Protein AF-A0A497VCY5-F1 (afdb_monome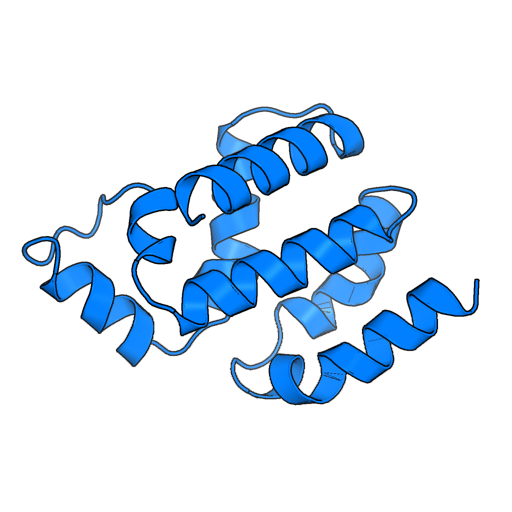r)

pLDDT: mean 85.66, std 10.23, range [55.03, 95.81]

Radius of gyration: 13.81 Å; Cα contacts (8 Å, |Δi|>4): 98; chains: 1; bounding box: 40×27×31 Å

Structure (mmCIF, N/CA/C/O backbone):
data_AF-A0A497VCY5-F1
#
_entry.id   AF-A0A497VCY5-F1
#
loop_
_atom_site.group_PDB
_atom_site.id
_atom_site.type_symbol
_atom_site.label_atom_id
_atom_site.label_alt_id
_atom_site.label_comp_id
_atom_site.label_asym_id
_atom_site.label_entity_id
_atom_site.label_seq_id
_atom_site.pdbx_PDB_ins_code
_atom_site.Cartn_x
_atom_site.Cartn_y
_atom_site.Cartn_z
_atom_site.occupancy
_atom_site.B_iso_or_equiv
_atom_site.auth_seq_id
_atom_site.auth_comp_id
_atom_site.auth_asym_id
_atom_site.auth_atom_id
_atom_site.pdbx_PDB_model_num
ATOM 1 N N . MET A 1 1 ? -3.513 10.911 -12.105 1.00 74.75 1 MET A N 1
ATOM 2 C CA . MET A 1 1 ? -4.019 9.685 -11.446 1.00 74.75 1 MET A CA 1
ATOM 3 C C . MET A 1 1 ? -3.003 9.048 -10.497 1.00 74.75 1 MET A C 1
ATOM 5 O O . MET A 1 1 ? -3.257 9.049 -9.306 1.00 74.75 1 MET A O 1
ATOM 9 N N . ARG A 1 2 ? -1.852 8.528 -10.964 1.00 85.50 2 ARG A N 1
ATOM 10 C CA . ARG A 1 2 ? -0.846 7.847 -10.105 1.00 85.50 2 ARG A CA 1
ATOM 11 C C . ARG A 1 2 ? -0.342 8.712 -8.942 1.00 85.50 2 ARG A C 1
ATOM 13 O O . ARG A 1 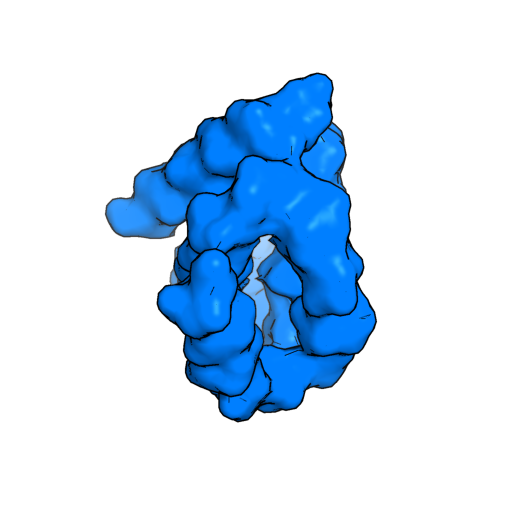2 ? -0.441 8.314 -7.786 1.00 85.50 2 ARG A O 1
ATOM 20 N N . ASN A 1 3 ? 0.108 9.927 -9.255 1.00 89.88 3 ASN A N 1
ATOM 21 C CA . ASN A 1 3 ? 0.554 10.892 -8.246 1.00 89.88 3 ASN A CA 1
ATOM 22 C C . ASN A 1 3 ? -0.578 11.322 -7.305 1.00 89.88 3 ASN A C 1
ATOM 24 O O . ASN A 1 3 ? -0.321 11.613 -6.143 1.00 89.88 3 ASN A O 1
ATOM 28 N N . ASP A 1 4 ? -1.821 11.336 -7.789 1.00 90.19 4 ASP A N 1
ATOM 29 C CA . ASP A 1 4 ? -2.980 11.716 -6.979 1.00 90.19 4 ASP A CA 1
ATOM 30 C C . ASP A 1 4 ? -3.322 10.612 -5.976 1.00 90.19 4 ASP A C 1
ATOM 32 O O . ASP A 1 4 ? -3.538 10.909 -4.809 1.00 90.19 4 ASP A O 1
ATOM 36 N N . VAL A 1 5 ? -3.286 9.339 -6.397 1.00 91.12 5 VAL A N 1
ATOM 37 C CA . VAL A 1 5 ? -3.456 8.184 -5.496 1.00 91.12 5 VAL A CA 1
ATOM 38 C C . VAL A 1 5 ? -2.357 8.164 -4.437 1.00 91.12 5 VAL A C 1
ATOM 40 O O . VAL A 1 5 ? -2.654 7.962 -3.264 1.00 91.12 5 VAL A O 1
ATOM 43 N N . TYR A 1 6 ? -1.103 8.411 -4.826 1.00 93.75 6 TYR A N 1
ATOM 44 C CA . TYR A 1 6 ? 0.013 8.499 -3.882 1.00 93.75 6 TYR A CA 1
ATOM 45 C C . TYR A 1 6 ? -0.209 9.599 -2.836 1.00 93.75 6 TYR A C 1
ATOM 47 O O . TYR A 1 6 ? -0.154 9.317 -1.641 1.00 93.75 6 TYR A O 1
ATOM 55 N N . LYS A 1 7 ? -0.533 10.823 -3.275 1.00 93.75 7 LYS A N 1
ATOM 56 C CA . LYS A 1 7 ? -0.787 11.961 -2.379 1.00 93.75 7 LYS A CA 1
ATOM 57 C C . LYS A 1 7 ? -1.976 11.723 -1.455 1.00 93.75 7 LYS A C 1
ATOM 59 O O . LYS A 1 7 ? -1.860 11.948 -0.259 1.00 93.75 7 LYS A O 1
ATOM 64 N N . GLN A 1 8 ? -3.090 11.212 -1.979 1.00 93.94 8 GLN A N 1
ATOM 65 C CA . GLN A 1 8 ? -4.267 10.900 -1.163 1.00 93.94 8 GLN A CA 1
ATOM 66 C C . GLN A 1 8 ? -3.958 9.831 -0.114 1.00 93.94 8 GLN A C 1
ATOM 68 O O . GLN A 1 8 ? -4.372 9.954 1.035 1.00 93.94 8 GLN A O 1
ATOM 73 N N . LEU A 1 9 ? -3.203 8.796 -0.489 1.00 93.69 9 LEU A N 1
ATOM 74 C CA . LEU A 1 9 ? -2.784 7.753 0.441 1.00 93.69 9 LEU A CA 1
ATOM 75 C C . LEU A 1 9 ? -1.866 8.307 1.532 1.00 93.69 9 LEU A C 1
ATOM 77 O O . LEU A 1 9 ? -2.033 7.963 2.702 1.00 93.69 9 LEU A O 1
ATOM 81 N N . GLU A 1 10 ? -0.933 9.178 1.158 1.00 94.31 10 GLU A N 1
ATOM 82 C CA . GLU A 1 10 ? -0.026 9.857 2.077 1.00 94.31 10 GLU A CA 1
ATOM 83 C C . GLU A 1 10 ? -0.776 10.757 3.062 1.00 94.31 10 GLU A C 1
ATOM 85 O O . GLU A 1 10 ? -0.617 10.613 4.275 1.00 94.31 10 GLU A O 1
ATOM 90 N N . GLU A 1 11 ? -1.634 11.643 2.559 1.00 93.12 11 GLU A N 1
ATOM 91 C CA . GLU A 1 11 ? -2.445 12.555 3.366 1.00 93.12 11 GLU A CA 1
ATOM 92 C C . GLU A 1 11 ? -3.363 11.785 4.317 1.00 93.12 11 GLU A C 1
ATOM 94 O O . GLU A 1 11 ? -3.396 12.057 5.517 1.00 93.12 11 GLU A O 1
ATOM 99 N N . LEU A 1 12 ? -4.064 10.766 3.817 1.00 91.44 12 LEU A N 1
ATOM 100 C CA . LEU A 1 12 ? -4.980 9.968 4.623 1.00 91.44 12 LEU A CA 1
ATOM 101 C C . LEU A 1 12 ? -4.252 9.171 5.712 1.00 91.44 12 LEU A C 1
ATOM 103 O O . LEU A 1 12 ? -4.730 9.093 6.849 1.00 91.44 12 LEU A O 1
ATOM 107 N N . PHE A 1 13 ? -3.089 8.598 5.392 1.00 91.06 13 PHE A N 1
ATOM 108 C CA . PHE A 1 13 ? -2.242 7.927 6.373 1.00 91.06 13 PHE A CA 1
ATOM 109 C C . PHE A 1 13 ? -1.763 8.907 7.442 1.00 91.06 13 PHE A C 1
ATOM 111 O O . PHE A 1 13 ? -1.923 8.638 8.634 1.00 91.06 13 PHE A O 1
ATOM 118 N N . LYS A 1 14 ? -1.229 10.064 7.037 1.00 89.94 14 LYS A N 1
ATOM 119 C CA . LYS A 1 14 ? -0.761 11.099 7.965 1.00 89.94 14 LYS A CA 1
ATOM 120 C C . LYS A 1 14 ? -1.888 11.566 8.884 1.00 89.94 14 LYS A C 1
ATOM 122 O O . LYS A 1 14 ? -1.678 11.609 10.0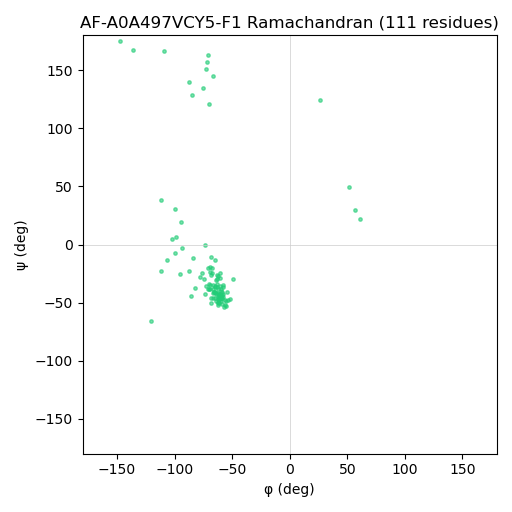92 1.00 89.94 14 LYS A O 1
ATOM 127 N N . ASN A 1 15 ? -3.092 11.769 8.351 1.00 89.12 15 ASN A N 1
ATOM 128 C CA . ASN A 1 15 ? -4.272 12.167 9.123 1.00 89.12 15 ASN A CA 1
ATOM 129 C C . ASN A 1 15 ? -4.723 11.107 10.142 1.00 89.12 15 ASN A C 1
ATOM 131 O O . ASN A 1 15 ? -5.170 11.451 11.234 1.00 89.12 15 ASN A O 1
ATOM 135 N N . LYS A 1 16 ? -4.624 9.810 9.817 1.00 87.19 16 LYS A N 1
ATOM 136 C CA . LYS A 1 16 ? -5.066 8.723 10.718 1.00 87.19 16 LYS A CA 1
ATOM 137 C C . LYS A 1 16 ? -3.999 8.261 11.703 1.00 87.19 16 LYS A C 1
ATOM 139 O O . LYS A 1 16 ? -4.336 7.643 12.714 1.00 87.19 16 LYS A O 1
ATOM 144 N N . VAL A 1 17 ? -2.724 8.488 11.396 1.00 82.31 17 VAL A N 1
ATOM 145 C CA . VAL A 1 17 ? -1.599 7.941 12.162 1.00 82.31 17 VAL A CA 1
ATOM 146 C C . VAL A 1 17 ? -0.825 9.033 12.909 1.00 82.31 17 VAL A C 1
ATOM 148 O O . VAL A 1 17 ? -0.213 8.707 13.924 1.00 82.31 17 VAL A O 1
ATOM 151 N N . ASN A 1 18 ? -0.887 10.303 12.480 1.00 73.62 18 ASN A N 1
ATOM 152 C CA . ASN A 1 18 ? -0.093 11.433 12.995 1.00 73.62 18 ASN A CA 1
ATOM 153 C C . ASN A 1 18 ? 1.416 11.126 13.021 1.00 73.62 18 ASN A C 1
ATOM 155 O O . ASN A 1 18 ? 2.073 11.259 14.055 1.00 73.62 18 ASN A O 1
ATOM 159 N N . LYS A 1 19 ? 1.967 10.627 11.906 1.00 73.00 19 LYS A N 1
ATOM 160 C CA . LYS A 1 19 ? 3.339 10.091 11.843 1.00 73.00 19 LYS A CA 1
ATOM 161 C C . LYS A 1 19 ? 4.134 10.543 10.615 1.00 73.00 19 LYS A C 1
ATOM 163 O O . LYS A 1 19 ? 3.581 11.117 9.685 1.00 73.00 19 LYS A O 1
ATOM 168 N N . SER A 1 20 ? 5.443 10.286 10.673 1.00 79.06 20 SER A N 1
ATOM 169 C CA . SER A 1 20 ? 6.471 10.709 9.715 1.00 79.06 20 SER A CA 1
ATOM 170 C C . SER A 1 20 ? 6.416 9.996 8.357 1.00 79.06 20 SER A C 1
ATOM 172 O O . SER A 1 20 ? 5.853 8.907 8.225 1.00 79.06 20 SER A O 1
ATOM 174 N N . ASP A 1 21 ? 7.096 10.587 7.370 1.00 80.75 21 ASP A N 1
ATOM 175 C CA . ASP A 1 21 ? 7.249 10.066 6.002 1.00 80.75 21 ASP A CA 1
ATOM 176 C C . ASP A 1 21 ? 7.895 8.674 5.960 1.00 80.75 21 ASP A C 1
ATOM 178 O O . ASP A 1 21 ? 7.509 7.821 5.163 1.00 80.75 21 ASP A O 1
ATOM 182 N N . GLU A 1 22 ? 8.832 8.388 6.865 1.00 86.06 22 GLU A N 1
ATOM 183 C CA . GLU A 1 22 ? 9.459 7.065 6.975 1.00 86.06 22 GLU A CA 1
ATOM 184 C C . GLU A 1 22 ? 8.423 5.968 7.268 1.00 86.06 22 GLU A C 1
ATOM 186 O O . GLU A 1 22 ? 8.455 4.875 6.696 1.00 86.06 22 GLU A O 1
ATOM 191 N N . LEU A 1 23 ? 7.449 6.273 8.127 1.00 87.50 23 LEU A N 1
ATOM 192 C CA . LEU A 1 23 ? 6.390 5.333 8.474 1.00 87.50 23 LEU A CA 1
ATOM 193 C C . LEU A 1 23 ? 5.366 5.181 7.359 1.00 87.50 23 LEU A C 1
ATOM 195 O O . LEU A 1 23 ? 4.820 4.088 7.200 1.00 87.50 23 LEU A O 1
ATOM 199 N N . PHE A 1 24 ? 5.157 6.230 6.567 1.00 92.00 24 PHE A N 1
ATOM 200 C CA . PHE A 1 24 ? 4.378 6.136 5.344 1.00 92.00 24 PHE A CA 1
ATOM 201 C C . PHE A 1 24 ? 5.059 5.231 4.305 1.00 92.00 24 PHE A C 1
ATOM 203 O O . PHE A 1 24 ? 4.427 4.315 3.780 1.00 92.00 24 PHE A O 1
ATOM 210 N N . ASN A 1 25 ? 6.365 5.389 4.079 1.00 91.75 25 ASN A N 1
ATOM 211 C CA . ASN A 1 25 ? 7.117 4.520 3.170 1.00 91.75 25 ASN A CA 1
ATOM 212 C C . ASN A 1 25 ? 7.073 3.057 3.623 1.00 91.75 25 ASN A C 1
ATOM 214 O O . ASN A 1 25 ? 6.795 2.167 2.821 1.00 91.75 25 ASN A O 1
ATOM 218 N N . LYS A 1 26 ? 7.263 2.803 4.923 1.00 90.75 26 LYS A N 1
ATOM 219 C CA . LYS A 1 26 ? 7.144 1.456 5.499 1.00 90.75 26 LYS A CA 1
ATOM 220 C C . LYS A 1 26 ? 5.733 0.884 5.351 1.00 90.75 26 LYS A C 1
ATOM 222 O O . LYS A 1 26 ? 5.572 -0.310 5.108 1.00 90.75 26 LYS A O 1
ATOM 227 N N . PHE A 1 27 ? 4.707 1.717 5.497 1.00 91.81 27 PHE A N 1
ATOM 228 C CA . PHE A 1 27 ? 3.324 1.329 5.247 1.00 91.81 27 PHE A CA 1
ATOM 229 C C . PHE A 1 27 ? 3.121 0.909 3.783 1.00 91.81 27 PHE A C 1
ATOM 231 O O . PHE A 1 27 ? 2.625 -0.190 3.536 1.00 91.81 27 PHE A O 1
ATOM 238 N N . CYS A 1 28 ? 3.569 1.720 2.824 1.00 93.38 28 CYS A N 1
ATOM 239 C CA . CYS A 1 28 ? 3.482 1.397 1.402 1.00 93.38 28 CYS A CA 1
ATOM 240 C C . CYS A 1 28 ? 4.231 0.104 1.063 1.00 93.38 28 CYS A C 1
ATOM 242 O O . CYS A 1 28 ? 3.671 -0.762 0.393 1.00 93.38 28 CYS A O 1
ATOM 244 N N . TYR A 1 29 ? 5.447 -0.083 1.581 1.00 91.62 29 TYR A N 1
ATOM 245 C CA . TYR A 1 29 ? 6.187 -1.329 1.385 1.00 91.62 29 TYR A CA 1
ATOM 246 C C . TYR A 1 29 ? 5.400 -2.544 1.885 1.00 91.62 29 TYR A C 1
ATOM 248 O O . TYR A 1 29 ? 5.116 -3.453 1.111 1.00 91.62 29 TYR A O 1
ATOM 256 N N . ASN A 1 30 ? 4.958 -2.515 3.140 1.00 89.62 30 ASN A N 1
ATOM 257 C CA . ASN A 1 30 ? 4.335 -3.669 3.785 1.00 89.62 30 ASN A CA 1
ATOM 258 C C . ASN A 1 30 ? 2.956 -4.040 3.220 1.00 89.62 30 ASN A C 1
ATOM 260 O O . ASN A 1 30 ? 2.575 -5.206 3.245 1.00 89.62 30 ASN A O 1
ATOM 264 N N . TYR A 1 31 ? 2.157 -3.052 2.806 1.00 89.38 31 TYR A N 1
ATOM 265 C CA . TYR A 1 31 ? 0.754 -3.273 2.429 1.00 89.38 31 TYR A CA 1
ATOM 266 C C . TYR A 1 31 ? 0.500 -3.213 0.925 1.00 89.38 31 TYR A C 1
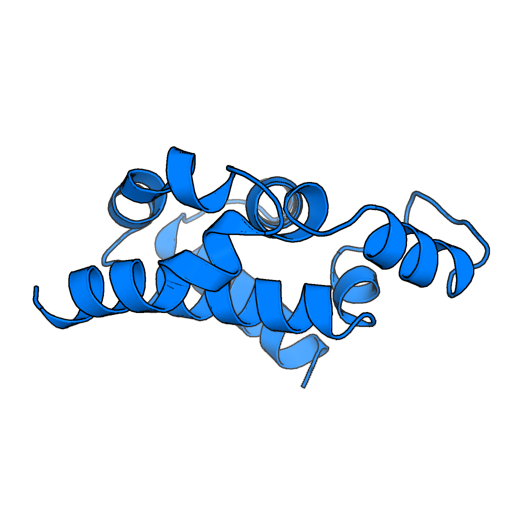ATOM 268 O O . TYR A 1 31 ? -0.583 -3.610 0.481 1.00 89.38 31 TYR A O 1
ATOM 276 N N . ILE A 1 32 ? 1.462 -2.705 0.154 1.00 91.81 32 ILE A N 1
ATOM 277 C CA . ILE A 1 32 ? 1.357 -2.560 -1.296 1.00 91.81 32 ILE A CA 1
ATOM 278 C C . ILE A 1 32 ? 2.478 -3.363 -1.951 1.00 91.81 32 ILE A C 1
ATOM 280 O O . ILE A 1 32 ? 2.180 -4.370 -2.589 1.00 91.81 32 ILE A O 1
ATOM 284 N N . ILE A 1 33 ? 3.743 -2.986 -1.749 1.00 91.94 33 ILE A N 1
ATOM 285 C CA . ILE A 1 33 ? 4.868 -3.539 -2.525 1.00 91.94 33 ILE A CA 1
ATOM 286 C C . ILE A 1 33 ? 5.125 -5.019 -2.217 1.00 91.94 33 ILE A C 1
ATOM 288 O O . ILE A 1 33 ? 5.138 -5.832 -3.131 1.00 91.94 33 ILE A O 1
ATOM 292 N N . GLU A 1 34 ? 5.239 -5.418 -0.950 1.00 88.50 34 GLU A N 1
ATOM 293 C CA . GLU A 1 34 ? 5.484 -6.827 -0.584 1.00 88.50 34 GLU A CA 1
ATOM 294 C C . GLU A 1 34 ? 4.289 -7.749 -0.887 1.00 88.50 34 GLU A C 1
ATOM 296 O O . GLU A 1 34 ? 4.394 -8.975 -0.844 1.00 88.50 34 GLU A O 1
ATOM 301 N N . THR A 1 35 ? 3.136 -7.164 -1.212 1.00 86.69 35 THR A N 1
ATOM 302 C CA . THR A 1 35 ? 1.871 -7.883 -1.400 1.00 86.69 35 THR A CA 1
ATOM 303 C C . THR A 1 35 ? 1.488 -8.084 -2.867 1.00 86.69 35 THR A C 1
ATOM 305 O O . THR A 1 35 ? 0.406 -8.599 -3.137 1.00 86.69 35 THR A O 1
ATOM 308 N N . VAL A 1 36 ? 2.347 -7.686 -3.812 1.00 88.12 36 VAL A N 1
ATOM 309 C CA . VAL A 1 36 ? 2.175 -7.913 -5.261 1.00 88.12 36 VAL A CA 1
ATOM 310 C C . VAL A 1 36 ? 3.174 -8.941 -5.798 1.00 88.12 36 VAL A C 1
ATOM 312 O O . VAL A 1 36 ? 4.136 -9.296 -5.119 1.00 88.12 36 VAL A O 1
ATOM 315 N N . ASN A 1 37 ? 2.959 -9.451 -7.014 1.00 89.81 37 ASN A N 1
ATOM 316 C CA . ASN A 1 37 ? 3.845 -10.450 -7.619 1.00 89.81 37 ASN A CA 1
ATOM 317 C C . ASN A 1 37 ? 5.229 -9.890 -7.927 1.00 89.81 37 ASN A C 1
ATOM 319 O O . ASN A 1 37 ? 5.379 -8.734 -8.313 1.00 89.81 37 ASN A O 1
ATOM 323 N N . ASP A 1 38 ? 6.253 -10.737 -7.772 1.00 91.50 38 ASP A N 1
ATOM 324 C CA . ASP A 1 38 ? 7.638 -10.315 -8.014 1.00 91.50 38 ASP A CA 1
ATOM 325 C C . ASP A 1 38 ? 7.826 -9.921 -9.479 1.00 91.50 38 ASP A C 1
ATOM 327 O O . ASP A 1 38 ? 8.605 -9.027 -9.778 1.00 91.50 38 ASP A O 1
ATOM 331 N N . SER A 1 39 ? 7.057 -10.520 -10.393 1.00 93.19 39 SER A N 1
ATOM 332 C CA . SER A 1 39 ? 7.017 -10.119 -11.799 1.00 93.19 39 SER A CA 1
ATOM 333 C C . SER A 1 39 ? 6.574 -8.666 -11.991 1.00 93.19 39 SER A C 1
ATOM 335 O O . SER A 1 39 ? 7.152 -7.976 -12.827 1.00 93.19 39 SER A O 1
ATOM 337 N N . ASP A 1 40 ? 5.612 -8.184 -11.201 1.00 93.50 40 ASP A N 1
ATOM 338 C CA . ASP A 1 40 ? 5.132 -6.800 -11.266 1.00 93.50 40 ASP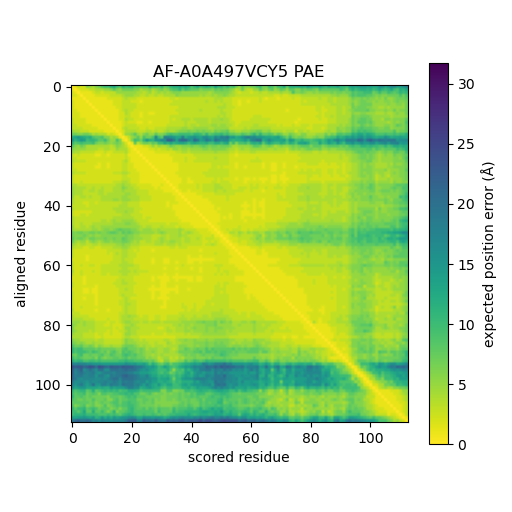 A CA 1
ATOM 339 C C . ASP A 1 40 ? 6.195 -5.829 -10.722 1.00 93.50 40 ASP A C 1
ATOM 341 O O . ASP A 1 40 ? 6.422 -4.761 -11.288 1.00 93.50 40 ASP A O 1
ATOM 345 N N . ILE A 1 41 ? 6.908 -6.225 -9.660 1.00 93.69 41 ILE A N 1
ATOM 346 C CA . ILE A 1 41 ? 8.049 -5.472 -9.115 1.00 93.69 41 ILE A CA 1
ATOM 347 C C . ILE A 1 41 ? 9.189 -5.414 -10.140 1.00 93.69 41 ILE A C 1
ATOM 349 O O . ILE A 1 41 ? 9.711 -4.340 -10.431 1.00 93.69 41 ILE A O 1
ATOM 353 N N . LEU A 1 42 ? 9.559 -6.558 -10.722 1.00 94.69 42 LEU A N 1
ATOM 354 C CA . LEU A 1 42 ? 10.622 -6.659 -11.722 1.00 94.69 42 LEU A CA 1
ATOM 355 C C . LEU A 1 42 ? 10.314 -5.829 -12.970 1.00 94.69 42 LEU A C 1
ATOM 357 O O . LEU A 1 42 ? 11.231 -5.251 -13.550 1.00 94.69 42 LEU A O 1
ATOM 361 N N . GLU A 1 43 ? 9.049 -5.736 -13.380 1.00 95.81 43 GLU A N 1
ATOM 362 C CA . GLU A 1 43 ? 8.636 -4.862 -14.478 1.00 95.81 43 GLU A CA 1
ATOM 363 C C . GLU A 1 43 ? 8.965 -3.394 -14.176 1.00 95.81 43 GLU A C 1
ATOM 365 O O . GLU A 1 43 ? 9.605 -2.731 -14.993 1.00 95.81 43 GLU A O 1
ATOM 370 N N . VAL A 1 44 ? 8.610 -2.907 -12.981 1.00 95.50 44 VAL A N 1
ATOM 371 C CA . VAL A 1 44 ? 8.936 -1.538 -12.552 1.00 95.50 44 VAL A CA 1
ATOM 372 C C . VAL A 1 44 ? 10.446 -1.327 -12.507 1.00 95.50 44 VAL A C 1
ATOM 374 O O . VAL A 1 44 ? 10.940 -0.325 -13.023 1.00 95.50 44 VAL A O 1
ATOM 377 N N . LEU A 1 45 ? 11.199 -2.257 -11.913 1.00 95.31 45 LEU A N 1
ATOM 378 C CA . LEU A 1 45 ? 12.654 -2.132 -11.822 1.00 95.31 45 LEU A CA 1
ATOM 379 C C . LEU A 1 45 ? 13.287 -2.083 -13.217 1.00 95.31 45 LEU A C 1
ATOM 381 O O . LEU A 1 45 ? 14.137 -1.237 -13.479 1.00 95.31 45 LEU A O 1
ATOM 385 N N . ASN A 1 46 ? 12.834 -2.922 -14.151 1.00 94.88 46 ASN A N 1
ATOM 386 C CA . ASN A 1 46 ? 13.319 -2.909 -15.531 1.00 94.88 46 ASN A CA 1
ATOM 387 C C . ASN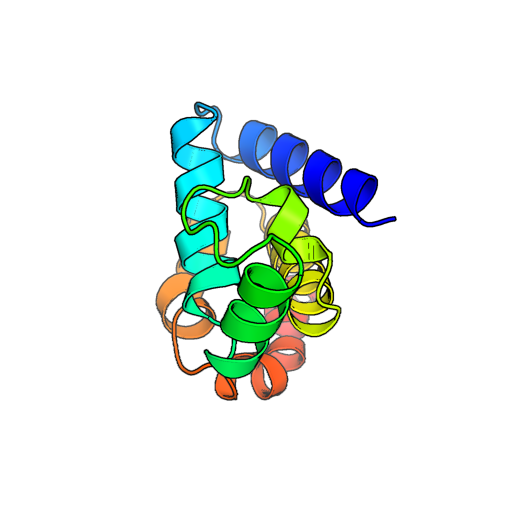 A 1 46 ? 13.014 -1.585 -16.250 1.00 94.88 46 ASN A C 1
ATOM 389 O O . ASN A 1 46 ? 13.861 -1.103 -17.000 1.00 94.88 46 ASN A O 1
ATOM 393 N N . GLN A 1 47 ? 11.858 -0.967 -15.989 1.00 94.06 47 GLN A N 1
ATOM 394 C CA . GLN A 1 47 ? 11.522 0.370 -16.502 1.00 94.06 47 GLN A CA 1
ATOM 395 C C . GLN A 1 47 ? 12.396 1.485 -15.899 1.00 94.06 47 GLN A C 1
ATOM 397 O O . GLN A 1 47 ? 12.511 2.556 -16.490 1.00 94.06 47 GLN A O 1
ATOM 402 N N . ASN A 1 48 ? 13.027 1.235 -14.750 1.00 93.62 48 ASN A N 1
ATOM 403 C CA . ASN A 1 48 ? 13.889 2.176 -14.035 1.00 93.62 48 ASN A CA 1
ATOM 404 C C . ASN A 1 48 ? 15.366 1.743 -14.051 1.00 93.62 48 ASN A C 1
ATOM 406 O O . ASN A 1 48 ? 16.077 1.892 -13.063 1.00 93.62 48 ASN A O 1
ATOM 410 N N . ASN A 1 49 ? 15.851 1.186 -15.167 1.00 93.88 49 ASN A N 1
ATOM 411 C CA . ASN A 1 49 ? 17.257 0.782 -15.346 1.00 93.88 49 ASN A CA 1
ATOM 412 C C . ASN A 1 49 ? 17.782 -0.207 -14.288 1.00 93.88 49 ASN A C 1
ATOM 414 O O . ASN A 1 49 ? 18.977 -0.234 -13.998 1.00 93.88 49 ASN A O 1
ATOM 418 N N . ARG A 1 50 ? 16.896 -1.044 -13.735 1.00 91.38 50 ARG A N 1
ATOM 419 C CA . ARG A 1 50 ? 17.182 -2.000 -12.651 1.00 91.38 50 ARG A CA 1
ATOM 420 C C . ARG A 1 50 ? 17.655 -1.331 -11.357 1.00 91.38 50 ARG A C 1
ATOM 422 O O . ARG A 1 50 ? 18.296 -1.984 -10.537 1.00 91.38 50 ARG A O 1
ATOM 429 N N . ASP A 1 51 ? 17.336 -0.052 -11.169 1.00 89.69 51 ASP A N 1
ATOM 430 C CA . ASP A 1 51 ? 17.591 0.644 -9.916 1.00 89.69 51 ASP A CA 1
ATOM 431 C C . ASP A 1 51 ? 16.660 0.111 -8.823 1.00 89.69 51 ASP A C 1
ATOM 433 O O . ASP A 1 51 ? 15.438 0.161 -8.945 1.00 89.69 51 ASP A O 1
ATOM 437 N N . VAL A 1 52 ? 17.248 -0.411 -7.748 1.00 87.69 52 VAL A N 1
ATOM 438 C CA . VAL A 1 52 ? 16.520 -0.922 -6.578 1.00 87.69 52 VAL A CA 1
ATOM 439 C C . VAL A 1 52 ? 16.154 0.185 -5.587 1.00 87.69 52 VAL A C 1
ATOM 441 O O . VAL A 1 52 ? 15.339 -0.042 -4.697 1.00 87.69 52 VAL A O 1
ATOM 444 N N . ASN A 1 53 ? 16.719 1.385 -5.746 1.00 89.94 53 ASN A N 1
ATOM 445 C CA . ASN A 1 53 ? 16.512 2.534 -4.864 1.00 89.94 53 ASN A CA 1
ATOM 446 C C . ASN A 1 53 ? 15.492 3.535 -5.426 1.00 89.94 53 ASN A C 1
ATOM 448 O O . ASN A 1 53 ? 15.567 4.737 -5.165 1.00 89.94 53 ASN A O 1
ATOM 452 N N . ILE A 1 54 ? 14.514 3.046 -6.187 1.00 91.75 54 ILE A N 1
ATOM 453 C CA . ILE A 1 54 ? 13.432 3.878 -6.711 1.00 91.75 54 ILE A CA 1
ATOM 454 C C . ILE A 1 54 ? 12.447 4.287 -5.612 1.00 91.75 54 ILE A C 1
ATOM 456 O O . ILE A 1 54 ? 12.214 3.578 -4.629 1.00 91.75 54 ILE A O 1
ATOM 460 N N . SER A 1 55 ? 11.832 5.453 -5.796 1.00 92.06 55 SER A N 1
ATOM 461 C CA . SER A 1 55 ? 10.827 5.965 -4.862 1.00 92.06 55 SER A CA 1
ATOM 462 C C . SER A 1 55 ? 9.507 5.181 -4.937 1.00 92.06 55 SER A C 1
ATOM 464 O O . SER A 1 55 ? 9.183 4.581 -5.960 1.00 92.06 55 SER A O 1
ATOM 466 N N . ILE A 1 56 ? 8.696 5.214 -3.870 1.00 92.88 56 ILE A N 1
ATOM 467 C CA . ILE A 1 56 ? 7.407 4.493 -3.810 1.00 92.88 56 ILE A CA 1
ATOM 468 C C . ILE A 1 56 ? 6.481 4.848 -4.979 1.00 92.88 56 ILE A C 1
ATOM 470 O O . ILE A 1 56 ? 5.832 3.967 -5.541 1.00 92.88 56 ILE A O 1
ATOM 474 N N . VAL A 1 57 ? 6.426 6.125 -5.365 1.00 93.56 57 VAL A N 1
ATOM 475 C CA . VAL A 1 57 ? 5.549 6.578 -6.454 1.00 93.56 57 VAL A CA 1
ATOM 476 C C . VAL A 1 57 ? 5.914 5.941 -7.801 1.00 93.56 57 VAL A C 1
ATOM 478 O O . VAL A 1 57 ? 5.034 5.730 -8.634 1.00 93.56 57 VAL A O 1
ATOM 481 N N . GLU A 1 58 ? 7.174 5.542 -7.996 1.00 94.69 58 GLU A N 1
ATOM 482 C CA . GLU A 1 58 ? 7.617 4.846 -9.209 1.00 94.69 58 GLU A CA 1
ATOM 483 C C . GLU A 1 58 ? 6.999 3.453 -9.330 1.00 94.69 58 GLU A C 1
ATOM 485 O O . GLU A 1 58 ? 6.618 3.043 -10.426 1.00 94.69 58 GLU A O 1
ATOM 490 N N . TYR A 1 59 ? 6.790 2.753 -8.212 1.00 94.94 59 TYR A N 1
ATOM 491 C CA . TYR A 1 59 ? 6.107 1.459 -8.218 1.00 94.94 59 TYR A CA 1
ATOM 492 C C . TYR A 1 59 ? 4.664 1.555 -8.710 1.00 94.94 59 TYR A C 1
ATOM 494 O O . TYR A 1 59 ? 4.147 0.613 -9.306 1.00 94.94 59 TYR A O 1
ATOM 502 N N . PHE A 1 60 ? 4.018 2.711 -8.548 1.00 95.06 60 PHE A N 1
ATOM 503 C CA . PHE A 1 60 ? 2.646 2.919 -9.009 1.00 95.06 60 PHE A CA 1
ATOM 504 C C . PHE A 1 60 ? 2.569 3.065 -10.536 1.00 95.06 60 PHE A C 1
ATOM 506 O O . PHE A 1 60 ?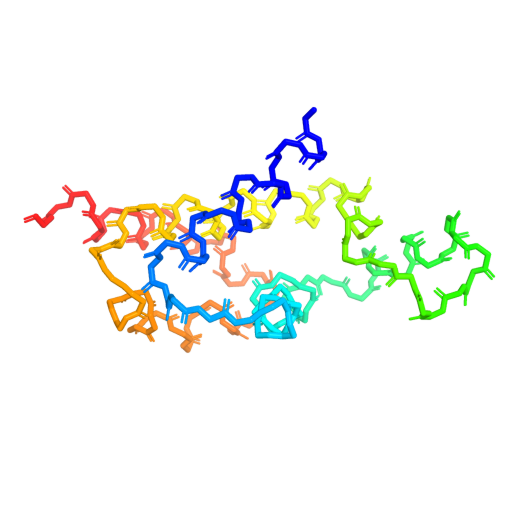 1.477 3.242 -11.076 1.00 95.06 60 PHE A O 1
ATOM 513 N N . LYS A 1 61 ? 3.702 2.993 -11.257 1.00 92.31 61 LYS A N 1
ATOM 514 C CA . LYS A 1 61 ? 3.717 2.884 -12.719 1.00 92.31 61 LYS A CA 1
ATOM 515 C C . LYS A 1 61 ? 3.180 1.549 -13.228 1.00 92.31 61 LYS A C 1
ATOM 517 O O . LYS A 1 61 ? 2.672 1.536 -14.343 1.00 92.31 61 LYS A O 1
ATOM 522 N N . ASN A 1 62 ? 3.256 0.484 -12.429 1.00 94.88 62 ASN A N 1
ATOM 523 C CA . ASN A 1 62 ? 2.617 -0.788 -12.740 1.00 94.88 62 ASN A CA 1
ATOM 524 C C . ASN A 1 62 ? 1.150 -0.768 -12.276 1.00 94.88 62 ASN A C 1
ATOM 526 O O . ASN A 1 62 ? 0.852 -0.470 -11.115 1.00 94.88 62 ASN A O 1
ATOM 530 N N . ASP A 1 63 ? 0.229 -1.117 -13.176 1.00 92.00 63 ASP A N 1
ATOM 531 C CA . ASP A 1 63 ? -1.213 -1.024 -12.924 1.00 92.00 63 ASP A CA 1
ATOM 532 C C . ASP A 1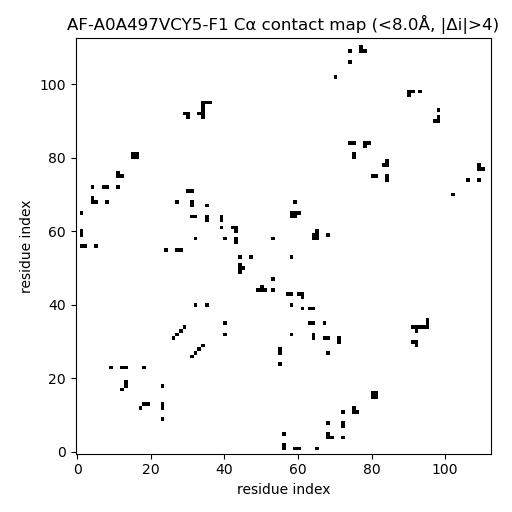 63 ? -1.686 -1.939 -11.791 1.00 92.00 63 ASP A C 1
ATOM 534 O O . ASP A 1 63 ? -2.579 -1.564 -11.030 1.00 92.00 63 ASP A O 1
ATOM 538 N N . LYS A 1 64 ? -1.081 -3.119 -11.613 1.00 91.19 64 LYS A N 1
ATOM 539 C CA . LYS A 1 64 ? -1.455 -4.023 -10.515 1.00 91.19 64 LYS A CA 1
ATOM 540 C C . LYS A 1 64 ? -1.047 -3.448 -9.165 1.00 91.19 64 LYS A C 1
ATOM 542 O O . LYS A 1 64 ? -1.819 -3.536 -8.208 1.00 91.19 64 LYS A O 1
ATOM 547 N N . ILE A 1 65 ? 0.117 -2.804 -9.100 1.00 93.06 65 ILE A N 1
ATOM 548 C CA . ILE A 1 65 ? 0.569 -2.090 -7.902 1.00 93.06 65 ILE A CA 1
ATOM 549 C C . ILE A 1 65 ? -0.326 -0.877 -7.633 1.00 93.06 65 ILE A C 1
ATOM 551 O O . ILE A 1 65 ? -0.735 -0.656 -6.493 1.00 93.06 65 ILE A O 1
ATOM 555 N N . LEU A 1 66 ? -0.710 -0.128 -8.668 1.00 93.75 66 LEU A N 1
ATOM 556 C CA . LEU A 1 66 ? -1.633 0.995 -8.522 1.00 93.75 66 LEU A CA 1
ATOM 557 C C . LEU A 1 66 ? -3.014 0.549 -8.022 1.00 93.75 66 LEU A C 1
ATOM 559 O O . LEU A 1 66 ? -3.543 1.130 -7.077 1.00 93.75 66 LEU A O 1
ATOM 563 N N . ILE A 1 67 ? -3.589 -0.507 -8.603 1.00 90.81 67 ILE A N 1
ATOM 564 C CA . ILE A 1 67 ? -4.859 -1.094 -8.148 1.00 90.81 67 ILE A CA 1
ATOM 565 C C . ILE A 1 67 ? -4.736 -1.534 -6.692 1.00 90.81 67 ILE A C 1
ATOM 567 O O . ILE A 1 67 ? -5.649 -1.322 -5.892 1.00 90.81 67 ILE A O 1
ATOM 571 N N . ARG A 1 68 ? -3.597 -2.123 -6.324 1.00 89.75 68 ARG A N 1
ATOM 572 C CA . ARG A 1 68 ? -3.326 -2.501 -4.945 1.00 89.75 68 ARG A CA 1
ATOM 573 C C . ARG A 1 68 ? -3.315 -1.288 -4.012 1.00 89.75 68 ARG A C 1
ATOM 575 O O . ARG A 1 68 ? -3.946 -1.342 -2.957 1.00 89.75 68 ARG A O 1
ATOM 582 N N . ALA A 1 69 ? -2.660 -0.202 -4.410 1.00 92.50 69 ALA A N 1
ATOM 583 C CA . ALA A 1 69 ? -2.640 1.048 -3.660 1.00 92.50 69 ALA A CA 1
ATOM 584 C C . ALA A 1 69 ? -4.046 1.641 -3.490 1.00 92.50 69 ALA A C 1
ATOM 586 O O . ALA A 1 69 ? -4.404 2.028 -2.383 1.00 92.50 69 ALA A O 1
ATOM 587 N N . ILE A 1 70 ? -4.871 1.632 -4.544 1.00 91.06 70 ILE A N 1
ATOM 588 C CA . ILE A 1 70 ? -6.270 2.087 -4.493 1.00 91.06 70 ILE A CA 1
ATOM 589 C C . ILE A 1 70 ? -7.074 1.251 -3.492 1.00 91.06 70 ILE A C 1
ATOM 591 O O . ILE A 1 70 ? -7.769 1.802 -2.647 1.00 91.06 70 ILE A O 1
ATOM 595 N N . LYS A 1 71 ? -6.943 -0.080 -3.523 1.00 89.38 71 LYS A N 1
ATOM 596 C CA . LYS A 1 71 ? -7.624 -0.962 -2.562 1.00 89.38 71 LYS A CA 1
ATOM 597 C C . LYS A 1 71 ? -7.230 -0.639 -1.120 1.00 89.38 71 LYS A C 1
ATOM 599 O O . LYS A 1 71 ? -8.088 -0.543 -0.247 1.00 89.38 71 LYS A O 1
ATOM 604 N N . VAL A 1 72 ? -5.936 -0.456 -0.866 1.00 90.50 72 VAL A N 1
ATOM 605 C CA . VAL A 1 72 ? -5.428 -0.084 0.461 1.00 90.50 72 VAL A CA 1
ATOM 606 C C . VAL A 1 72 ? -5.934 1.298 0.884 1.00 90.50 72 VAL A C 1
ATOM 608 O O . VAL A 1 72 ? -6.372 1.442 2.024 1.00 90.50 72 VAL A O 1
ATOM 611 N N . LEU A 1 73 ? -5.941 2.275 -0.030 1.00 91.94 73 LEU A N 1
ATOM 612 C CA . LEU A 1 73 ? -6.494 3.615 0.180 1.00 91.94 73 LEU A CA 1
ATOM 613 C C . LEU A 1 73 ? -7.959 3.540 0.622 1.00 91.94 73 LEU A C 1
ATOM 615 O O . LEU A 1 73 ? -8.296 4.063 1.680 1.00 91.94 73 LEU A O 1
ATOM 619 N N . THR A 1 74 ? -8.801 2.822 -0.126 1.00 90.25 74 THR A N 1
ATOM 620 C CA . THR A 1 74 ? -10.228 2.662 0.189 1.00 90.25 74 THR A CA 1
ATOM 621 C C . THR A 1 74 ? -10.440 2.038 1.568 1.00 90.25 74 THR A C 1
ATOM 623 O O . THR A 1 74 ? -11.268 2.503 2.347 1.00 90.25 74 THR A O 1
ATOM 626 N N . LEU A 1 75 ? -9.679 0.998 1.919 1.00 89.38 75 LEU A N 1
ATOM 627 C CA . LEU A 1 75 ? -9.802 0.365 3.237 1.00 89.38 75 LEU A CA 1
ATOM 628 C C . LEU A 1 75 ? -9.358 1.288 4.367 1.00 89.38 75 LEU A C 1
ATOM 630 O O . LEU A 1 75 ? -9.963 1.287 5.439 1.00 89.38 75 LEU A O 1
ATOM 634 N N . LEU A 1 76 ? -8.301 2.065 4.142 1.00 90.31 76 LEU A N 1
ATOM 635 C CA . LEU A 1 76 ? -7.834 3.046 5.106 1.00 90.31 76 LEU A CA 1
ATOM 636 C C . LEU A 1 76 ? -8.881 4.146 5.306 1.00 90.31 76 LEU A C 1
ATOM 638 O O . LEU A 1 76 ? -9.133 4.538 6.443 1.00 90.31 76 LEU A O 1
ATOM 642 N N . GLU A 1 77 ? -9.521 4.597 4.229 1.00 90.88 77 GLU A N 1
ATOM 643 C CA . GLU A 1 77 ? -10.550 5.639 4.240 1.00 90.88 77 GLU A CA 1
ATOM 644 C C . GLU A 1 77 ? -11.762 5.206 5.057 1.00 90.88 77 GLU A C 1
ATOM 646 O O . GLU A 1 77 ? -12.139 5.903 6.002 1.00 90.88 77 GLU A O 1
ATOM 651 N N . LEU A 1 78 ? -12.273 4.006 4.769 1.00 89.69 78 LEU A N 1
ATOM 652 C CA . LEU A 1 78 ? -13.416 3.401 5.451 1.00 89.69 78 LEU A CA 1
ATOM 653 C C . LEU A 1 78 ? -13.130 2.991 6.905 1.00 89.69 78 LEU A C 1
ATOM 655 O O . LEU A 1 78 ? -14.058 2.790 7.684 1.00 89.69 78 LEU A O 1
ATOM 659 N N . SER A 1 79 ? -11.861 2.846 7.292 1.00 88.69 79 SER A N 1
ATOM 660 C CA . SER A 1 79 ? -11.491 2.568 8.684 1.00 88.69 79 SER A CA 1
ATOM 661 C C . SER A 1 79 ? -11.633 3.823 9.537 1.00 88.69 79 SER A C 1
ATOM 663 O O . SER A 1 79 ? -11.115 4.867 9.167 1.00 88.69 79 SER A O 1
ATOM 665 N N . LYS A 1 80 ? -12.223 3.746 10.730 1.00 88.06 80 LYS A N 1
ATOM 666 C CA . LYS A 1 80 ? -12.303 4.876 11.669 1.00 88.06 80 LYS A CA 1
ATOM 667 C C . LYS A 1 80 ? -10.921 5.413 12.040 1.00 88.06 80 LYS A C 1
ATOM 669 O O . LYS A 1 80 ? -10.697 6.620 12.048 1.00 88.06 80 LYS A O 1
ATOM 674 N N . ASP A 1 81 ? -9.994 4.509 12.335 1.00 87.06 81 ASP A N 1
ATOM 675 C CA . ASP A 1 81 ? -8.617 4.813 12.711 1.00 87.06 81 ASP A CA 1
ATOM 676 C C . ASP A 1 81 ? -7.654 3.719 12.217 1.00 87.06 81 ASP A C 1
ATOM 678 O O . ASP A 1 81 ? -8.055 2.678 11.683 1.00 87.06 81 ASP A O 1
ATOM 682 N N . PHE A 1 82 ? -6.353 3.937 12.410 1.00 86.44 82 PHE A N 1
ATOM 683 C CA . PHE A 1 82 ? -5.338 2.968 11.999 1.00 86.44 82 PHE A CA 1
ATOM 684 C C . PHE A 1 82 ? -5.382 1.657 12.800 1.00 86.44 82 PHE A C 1
ATOM 686 O O . PHE A 1 82 ? -4.953 0.609 12.314 1.00 86.44 82 PHE A O 1
ATOM 693 N N . LYS A 1 83 ? -5.911 1.674 14.029 1.00 87.56 83 LYS A N 1
ATOM 694 C CA . LYS A 1 83 ? -6.067 0.463 14.846 1.00 87.56 83 LYS A CA 1
ATOM 695 C C . LYS A 1 83 ? -7.151 -0.438 14.262 1.00 87.56 83 LYS A C 1
ATOM 697 O O . LYS A 1 83 ? -6.992 -1.656 14.270 1.00 87.56 83 LYS A O 1
ATOM 702 N N . GLU A 1 84 ? -8.231 0.138 13.747 1.00 88.00 84 GLU A N 1
ATOM 703 C CA . GLU A 1 84 ? -9.267 -0.583 13.025 1.00 88.00 84 GLU A CA 1
ATOM 704 C C . GLU A 1 84 ? -8.751 -1.152 11.705 1.00 88.00 84 GLU A C 1
ATOM 706 O O . GLU A 1 84 ? -8.958 -2.340 11.457 1.00 88.00 84 GLU A O 1
ATOM 711 N N . PHE A 1 85 ? -8.016 -0.354 10.927 1.00 88.44 85 PHE A N 1
ATOM 712 C CA . PHE A 1 85 ? -7.353 -0.822 9.709 1.00 88.44 85 PHE A CA 1
ATOM 713 C C . PHE A 1 85 ? -6.466 -2.051 9.988 1.00 88.44 85 PHE A C 1
ATOM 715 O O . PHE A 1 85 ? -6.596 -3.094 9.344 1.00 88.44 85 PHE A O 1
ATOM 722 N N . ASN A 1 86 ? -5.641 -1.987 11.040 1.00 86.56 86 ASN A N 1
ATOM 723 C CA . ASN A 1 86 ? -4.730 -3.069 11.428 1.00 86.56 86 ASN A CA 1
ATOM 724 C C . ASN A 1 86 ? -5.426 -4.361 11.889 1.00 86.56 86 ASN A C 1
ATOM 726 O O . ASN A 1 86 ? -4.777 -5.404 11.955 1.00 86.56 86 ASN A O 1
ATOM 730 N N . LYS A 1 87 ? -6.736 -4.366 12.172 1.00 86.25 87 LYS A N 1
ATOM 731 C CA . LYS A 1 87 ? -7.454 -5.628 12.456 1.00 86.25 87 LYS A CA 1
ATOM 732 C C . LYS A 1 87 ? -7.404 -6.592 11.269 1.00 86.25 87 LYS A C 1
ATOM 734 O O . LYS A 1 87 ? -7.509 -7.803 11.458 1.00 86.25 87 LYS A O 1
ATOM 739 N N . TYR A 1 88 ? -7.214 -6.058 10.066 1.00 80.31 88 TYR A N 1
ATOM 740 C CA . TYR A 1 88 ? -7.116 -6.823 8.831 1.00 80.31 88 TYR A CA 1
ATOM 741 C C . TYR A 1 88 ? -5.671 -7.063 8.394 1.00 80.31 88 TYR A C 1
ATOM 743 O O . TYR A 1 88 ? -5.469 -7.657 7.343 1.00 80.31 88 TYR A O 1
ATOM 751 N N . ASP A 1 89 ? -4.671 -6.689 9.201 1.00 82.00 89 ASP A N 1
ATOM 752 C CA . ASP A 1 89 ? -3.246 -6.768 8.855 1.00 82.00 89 ASP A CA 1
ATOM 753 C C . ASP A 1 89 ? -2.835 -8.163 8.355 1.00 82.00 89 ASP A C 1
ATOM 755 O O . ASP A 1 89 ? -2.272 -8.321 7.276 1.00 82.00 89 ASP A O 1
ATOM 759 N N . LYS A 1 90 ? -3.249 -9.216 9.073 1.00 74.75 90 LYS A N 1
ATOM 760 C CA . LYS A 1 90 ? -2.991 -10.612 8.679 1.00 74.75 90 LYS A CA 1
ATOM 761 C C . LYS A 1 90 ? -3.592 -10.997 7.331 1.00 74.75 90 LYS A C 1
ATOM 763 O O . LYS A 1 90 ? -3.099 -11.930 6.711 1.00 74.75 90 LYS A O 1
ATOM 768 N N . ILE A 1 91 ? -4.691 -10.364 6.930 1.00 74.38 91 ILE A N 1
ATOM 769 C CA . ILE A 1 91 ? -5.342 -10.622 5.645 1.00 74.38 91 ILE A CA 1
ATOM 770 C C . ILE A 1 91 ? -4.670 -9.769 4.576 1.00 74.38 91 ILE A C 1
ATOM 772 O O . ILE A 1 91 ? -4.335 -10.304 3.535 1.00 74.38 91 ILE A O 1
ATOM 776 N N . LEU A 1 92 ? -4.410 -8.491 4.864 1.00 74.06 92 LEU A N 1
ATOM 777 C CA . LEU A 1 92 ? -3.802 -7.525 3.950 1.00 74.06 92 LEU A CA 1
ATOM 778 C C . LEU A 1 92 ? -2.318 -7.782 3.671 1.00 74.06 92 LEU A C 1
ATOM 780 O O . LEU A 1 92 ? -1.822 -7.328 2.649 1.00 74.06 92 LEU A O 1
ATOM 784 N N . LYS A 1 93 ? -1.617 -8.522 4.525 1.00 73.38 93 LYS A N 1
ATOM 785 C CA . LYS A 1 93 ? -0.240 -8.969 4.275 1.00 73.38 93 LYS A CA 1
ATOM 786 C C . LYS A 1 93 ? -0.140 -10.410 3.770 1.00 73.38 93 LYS A C 1
ATOM 788 O O . LYS A 1 93 ? 0.954 -10.852 3.441 1.00 73.38 93 LYS A O 1
ATOM 793 N N . LYS A 1 94 ? -1.241 -11.174 3.744 1.00 67.00 94 LYS A N 1
ATOM 794 C CA . LYS A 1 94 ? -1.229 -12.571 3.276 1.00 67.00 94 LYS A CA 1
ATOM 795 C C . LYS A 1 94 ? -1.431 -12.652 1.774 1.00 67.00 94 LYS A C 1
ATOM 797 O O . LYS A 1 94 ? -2.302 -11.959 1.274 1.00 67.00 94 LYS A O 1
ATOM 802 N N . ASP A 1 95 ? -0.681 -13.563 1.151 1.00 55.03 95 ASP A N 1
ATOM 803 C CA . ASP A 1 95 ? -0.690 -13.999 -0.253 1.00 55.03 95 ASP A CA 1
ATOM 804 C C . ASP A 1 95 ? -1.186 -12.994 -1.294 1.00 55.03 95 ASP A C 1
ATOM 806 O O . ASP A 1 95 ? -2.337 -12.552 -1.308 1.00 55.03 95 ASP A O 1
ATOM 810 N N . LYS A 1 96 ? -0.308 -12.762 -2.264 1.00 60.28 96 LYS A N 1
ATOM 811 C CA . LYS A 1 96 ? -0.459 -11.841 -3.392 1.00 60.28 96 LYS A CA 1
ATOM 812 C C . LYS A 1 96 ? -1.796 -12.021 -4.139 1.00 60.28 96 LYS A C 1
ATOM 814 O O . LYS A 1 96 ? -2.392 -11.040 -4.581 1.00 60.28 96 LYS A O 1
ATOM 819 N N . ASP A 1 97 ? -2.342 -13.240 -4.132 1.00 55.28 97 ASP A N 1
ATOM 820 C CA . ASP A 1 97 ? -3.622 -13.592 -4.757 1.00 55.28 97 ASP A CA 1
ATOM 821 C C . ASP A 1 97 ? -4.842 -13.570 -3.807 1.00 55.28 97 ASP A C 1
ATOM 823 O O . ASP A 1 97 ? -5.972 -13.337 -4.242 1.00 55.28 97 ASP A O 1
ATOM 827 N N . ILE A 1 98 ? -4.660 -13.752 -2.492 1.00 57.50 98 ILE A N 1
ATOM 828 C CA . ILE A 1 98 ? -5.775 -13.894 -1.532 1.00 57.50 98 ILE A CA 1
ATOM 829 C C . ILE A 1 98 ? -6.526 -12.574 -1.332 1.00 57.50 98 ILE A C 1
ATOM 831 O O . ILE A 1 98 ? -7.743 -12.563 -1.134 1.00 57.50 98 ILE A O 1
ATOM 835 N N . ILE A 1 99 ? -5.830 -11.443 -1.382 1.00 58.31 99 ILE A N 1
ATOM 836 C CA . ILE A 1 99 ? -6.449 -10.143 -1.087 1.00 58.31 99 ILE A CA 1
ATOM 837 C C . ILE A 1 99 ? -7.276 -9.638 -2.259 1.00 58.31 99 ILE A C 1
ATOM 839 O O . ILE A 1 99 ? -8.264 -8.940 -2.046 1.00 58.31 99 ILE A O 1
ATOM 843 N N . ILE A 1 100 ? -6.927 -10.020 -3.489 1.00 57.09 100 ILE A N 1
ATOM 844 C CA . ILE A 1 100 ? -7.769 -9.727 -4.648 1.00 57.09 100 ILE A CA 1
ATOM 845 C C . ILE A 1 100 ? -9.142 -10.375 -4.450 1.00 57.09 100 ILE A C 1
ATOM 847 O O . ILE A 1 100 ? -10.148 -9.696 -4.632 1.00 57.09 100 ILE A O 1
ATOM 851 N N . VAL A 1 101 ? -9.166 -11.628 -3.989 1.00 60.09 101 VAL A N 1
ATOM 852 C CA . VAL A 1 101 ? -10.391 -12.409 -3.763 1.00 60.09 101 VAL A CA 1
ATOM 853 C C . VAL A 1 101 ? -11.173 -11.932 -2.533 1.00 60.09 101 VAL A C 1
ATOM 855 O O . VAL A 1 101 ? -12.398 -11.920 -2.549 1.00 60.09 101 VAL A O 1
ATOM 858 N N . LYS A 1 102 ? -10.491 -11.504 -1.463 1.00 69.44 102 LYS A N 1
ATOM 859 C CA . LYS A 1 102 ? -11.144 -11.123 -0.194 1.00 69.44 102 LYS A CA 1
ATOM 860 C C . LYS A 1 102 ? -11.466 -9.639 -0.052 1.00 69.44 102 LYS A C 1
ATOM 862 O O . LYS A 1 102 ? -12.054 -9.251 0.955 1.00 69.44 102 LYS A O 1
ATOM 867 N N . PHE A 1 103 ? -11.092 -8.804 -1.018 1.00 76.62 103 PHE A N 1
ATOM 868 C CA . PHE A 1 103 ? -11.307 -7.359 -0.938 1.00 76.62 103 PHE A CA 1
ATOM 869 C C . PHE A 1 103 ? -12.784 -7.007 -0.713 1.00 76.62 103 PHE A C 1
ATOM 871 O O . PHE A 1 103 ? -13.095 -6.282 0.230 1.00 76.62 103 PHE A O 1
ATOM 878 N N . ASP A 1 104 ? -13.691 -7.604 -1.487 1.00 75.31 104 ASP A N 1
ATOM 879 C CA . ASP A 1 104 ? -15.134 -7.359 -1.376 1.00 75.31 104 ASP A CA 1
ATOM 880 C C . ASP A 1 104 ? -15.706 -7.822 -0.029 1.00 75.31 104 ASP A C 1
ATOM 882 O O . ASP A 1 104 ? -16.589 -7.177 0.539 1.00 75.31 104 ASP A O 1
ATOM 886 N N . GLU A 1 105 ? -15.190 -8.923 0.528 1.00 79.50 105 GLU A N 1
ATOM 887 C CA . GLU A 1 105 ? -15.586 -9.397 1.858 1.00 79.50 105 GLU A CA 1
ATOM 888 C C . GLU A 1 105 ? -15.155 -8.419 2.956 1.00 79.50 105 GLU A C 1
ATOM 890 O O . GLU A 1 105 ? -15.905 -8.174 3.904 1.00 79.50 105 GLU A O 1
ATOM 895 N N . ILE A 1 106 ? -13.944 -7.863 2.845 1.00 79.31 106 ILE A N 1
ATOM 896 C CA . ILE A 1 106 ? -13.426 -6.874 3.794 1.00 79.31 106 ILE A CA 1
ATOM 897 C C . ILE A 1 106 ? -14.216 -5.568 3.657 1.00 79.31 106 ILE A C 1
ATOM 899 O O . ILE A 1 106 ? -14.663 -5.033 4.670 1.00 79.31 106 ILE A O 1
ATOM 903 N N . LEU A 1 107 ? -14.451 -5.091 2.431 1.00 81.62 107 LEU A N 1
ATOM 904 C CA . LEU A 1 107 ? -15.258 -3.900 2.157 1.00 81.62 107 LEU A CA 1
ATOM 905 C C . LEU A 1 107 ? -16.658 -4.004 2.767 1.00 81.62 107 LEU A C 1
ATOM 907 O O . LEU A 1 107 ? -17.077 -3.103 3.491 1.00 81.62 107 LEU A O 1
ATOM 911 N N . LYS A 1 108 ? -17.361 -5.127 2.567 1.00 82.00 108 LYS A N 1
ATOM 912 C CA . LYS A 1 108 ? -18.689 -5.350 3.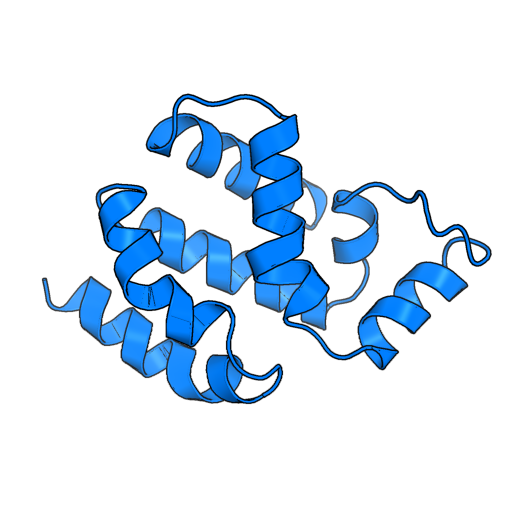167 1.00 82.00 108 LYS A CA 1
ATOM 913 C C . LYS A 1 108 ? -18.664 -5.257 4.695 1.00 82.00 108 LYS A C 1
ATOM 915 O O . LYS A 1 108 ? -19.600 -4.734 5.291 1.00 82.00 108 LYS A O 1
ATOM 920 N N . LYS A 1 109 ? -17.591 -5.719 5.347 1.00 81.00 109 LYS A N 1
ATOM 921 C CA . LYS A 1 109 ? -17.428 -5.594 6.809 1.00 81.00 109 LYS A CA 1
ATOM 922 C C . LYS A 1 109 ? -17.194 -4.157 7.276 1.00 81.00 109 LYS A C 1
ATOM 924 O O . LYS A 1 109 ? -17.444 -3.876 8.445 1.00 81.00 109 LYS A O 1
ATOM 929 N N . PHE A 1 110 ? -16.692 -3.280 6.409 1.00 78.19 110 PHE A N 1
ATOM 930 C CA . PHE A 1 110 ? -16.577 -1.850 6.691 1.00 78.19 110 PHE A CA 1
ATOM 931 C C . PHE A 1 110 ? -17.889 -1.102 6.441 1.00 78.19 110 PHE A C 1
ATOM 933 O O . PHE A 1 110 ? -18.225 -0.226 7.223 1.00 78.19 110 PHE A O 1
ATOM 940 N N . MET A 1 111 ? -18.644 -1.472 5.404 1.00 75.75 111 MET A N 1
ATOM 941 C CA . MET A 1 111 ? -19.908 -0.808 5.053 1.00 75.75 111 MET A CA 1
ATOM 942 C C . MET A 1 111 ? -21.087 -1.181 5.966 1.00 75.75 111 MET A C 1
ATOM 944 O O . MET A 1 111 ? -22.034 -0.413 6.070 1.00 75.75 111 MET A O 1
ATOM 948 N N . ASN A 1 112 ? -21.042 -2.349 6.614 1.00 68.75 112 ASN A N 1
ATOM 949 C CA . ASN A 1 112 ? -22.110 -2.842 7.497 1.00 68.75 112 ASN A CA 1
ATOM 950 C C . ASN A 1 112 ? -21.882 -2.513 8.991 1.00 68.75 112 ASN A C 1
ATOM 952 O O . ASN A 1 112 ? -22.426 -3.206 9.853 1.00 68.75 112 ASN A O 1
ATOM 956 N N . LYS A 1 113 ? -21.034 -1.528 9.305 1.00 55.94 113 LYS A N 1
ATOM 957 C CA . LYS A 1 113 ? -20.792 -1.015 10.665 1.00 55.94 113 LYS A CA 1
ATOM 958 C C . LYS A 1 113 ? -21.471 0.327 10.865 1.00 55.94 113 LYS A C 1
ATOM 960 O O . LYS A 1 113 ? -21.880 0.569 12.021 1.00 55.94 113 LYS A O 1
#

Sequence (113 aa):
MRNDVYKQLEELFKNKVNKSDELFNKFCYNYIIETVNDSDILEVLNQNNRDVNISIVEYFKNDKILIRAIKVLTLLELSKDFKEFNKYDKILKKDKDIIIVKFDEILKKFMNK

Mean predicted aligned error: 5.19 Å

Solvent-accessible surface area (backbone atoms only — not comparable to full-atom values): 6403 Å² total; per-residue (Å²): 106,62,70,53,54,51,50,51,42,49,52,53,47,35,72,52,62,74,60,57,70,69,59,50,52,51,46,46,39,55,54,32,58,74,31,47,56,67,68,57,53,50,52,41,26,58,76,50,81,61,46,87,84,66,58,75,72,58,51,38,72,35,65,71,48,32,53,41,44,51,54,50,40,52,49,53,67,66,25,94,38,54,73,60,41,53,74,43,42,78,53,55,58,38,59,59,66,53,40,74,72,41,45,64,62,54,50,51,62,53,75,76,110

Secondary structure (DSSP, 8-state):
-HHHHHHHHHHHHHHHH---HHHHHHHHHHHTGGGS-HHHHHHHHHHTTT-S---HHHHTTSHHHHHHHHHHHHHHHHSSSHHHHGGGHHHHTS-TTHHHHHHHHHHHHHHT-

Organism: NCBI:txid428988

Foldseek 3Di:
DLVVLVVLQVVLCCVQPVDDPVVSQVVLCQQQVLLADVVLVVVLCVVVVVDPPDDSSSSCVRVLSVVSSVLLSVLSVLAPHVVSSCVCSVVSRDHSPRCVVCSVVSVVVSVVD